Protein AF-A0A150WQM2-F1 (afdb_monomer)

Organism: Bdellovibrio bacteriovorus (NCBI:txid959)

Foldseek 3Di:
DVVVLVVLVVCLVVVLVVCCVPPHNVVSVVSNVVSVVVSVVVVVVVVVVVCVCVPDPVSVVVVVVVVVVVVVVVVLVVQVPDPPRDVVVVVVVVVVVVVVVVVVVVVVVVVVVVVVD

Radius of gyration: 26.84 Å; Cα contacts (8 Å, |Δi|>4): 37; chains: 1; bounding box: 46×43×79 Å

Secondary structure (DSSP, 8-state):
-HHHHHHHHHHHHHHHHHHHHHT-HHHHHHHHHHHHHHHHHHHHHHHHHHHHHHH-HHHHHHHHHHHHHHHHHHHHHHHHTSTT--HHHHHHHHHHHHHHHHHHHHHHHHHHHHT--

Mean predicted aligned error: 13.65 Å

Structure (mmCIF, N/CA/C/O backbone):
data_AF-A0A150WQM2-F1
#
_entry.id   AF-A0A150WQM2-F1
#
loop_
_atom_site.group_PDB
_atom_site.id
_atom_site.type_symbol
_atom_site.label_atom_id
_atom_site.label_alt_id
_atom_site.label_comp_id
_atom_site.label_asym_id
_atom_site.label_entity_id
_atom_site.label_seq_id
_atom_site.pdbx_PDB_ins_code
_atom_site.Cartn_x
_atom_site.Cartn_y
_atom_site.Cartn_z
_atom_site.occupancy
_atom_site.B_iso_or_equiv
_atom_site.auth_seq_id
_atom_site.auth_comp_id
_atom_site.auth_asym_id
_atom_site.auth_atom_id
_atom_site.pdbx_PDB_model_num
ATOM 1 N N . MET A 1 1 ? 5.992 8.795 -2.800 1.00 69.62 1 MET A N 1
ATOM 2 C CA . MET A 1 1 ? 5.672 9.443 -4.091 1.00 69.62 1 MET A CA 1
ATOM 3 C C . MET A 1 1 ? 6.921 9.914 -4.819 1.00 69.62 1 MET A C 1
ATOM 5 O O . MET A 1 1 ? 7.087 9.540 -5.968 1.00 69.62 1 MET A O 1
ATOM 9 N N . ASN A 1 2 ? 7.816 10.655 -4.151 1.00 71.56 2 ASN A N 1
ATOM 10 C CA . ASN A 1 2 ? 9.041 11.189 -4.766 1.00 71.56 2 ASN A CA 1
ATOM 11 C C . ASN A 1 2 ? 9.887 10.097 -5.440 1.00 71.56 2 ASN A C 1
ATOM 13 O O . ASN A 1 2 ? 10.288 10.279 -6.576 1.00 71.56 2 ASN A O 1
ATOM 17 N N . PHE A 1 3 ? 10.034 8.924 -4.811 1.00 78.25 3 PHE A N 1
ATOM 18 C CA . PHE A 1 3 ? 10.723 7.772 -5.409 1.00 78.25 3 PHE A CA 1
ATOM 19 C C . PHE A 1 3 ? 10.082 7.280 -6.721 1.00 78.25 3 PHE A C 1
ATOM 21 O O . PHE A 1 3 ? 10.782 7.050 -7.698 1.00 78.25 3 PHE A O 1
ATOM 28 N N . VAL A 1 4 ? 8.750 7.169 -6.770 1.00 79.62 4 VAL A N 1
ATOM 29 C CA . VAL A 1 4 ? 8.017 6.712 -7.968 1.00 79.62 4 VAL A CA 1
ATOM 30 C C . VAL A 1 4 ? 8.149 7.727 -9.105 1.00 79.62 4 VAL A C 1
ATOM 32 O O . VAL A 1 4 ? 8.376 7.338 -10.244 1.00 79.62 4 VAL A O 1
ATOM 35 N N . LEU A 1 5 ? 8.082 9.027 -8.796 1.00 82.19 5 LEU A N 1
ATOM 36 C CA . LEU A 1 5 ? 8.305 10.088 -9.781 1.00 82.19 5 LEU A CA 1
ATOM 37 C C . LEU A 1 5 ? 9.756 10.105 -10.283 1.00 82.19 5 LEU A C 1
ATOM 39 O O . LEU A 1 5 ? 9.970 10.232 -11.483 1.00 82.19 5 LEU A O 1
ATOM 43 N N . SER A 1 6 ? 10.745 9.908 -9.406 1.00 80.75 6 SER A N 1
ATOM 44 C CA . SER A 1 6 ? 12.155 9.790 -9.802 1.00 80.75 6 SER A CA 1
ATOM 45 C C . SER A 1 6 ? 12.388 8.611 -10.748 1.00 80.75 6 SER A C 1
ATOM 47 O O . SER A 1 6 ? 13.059 8.767 -11.765 1.00 80.75 6 SER A O 1
ATOM 49 N N . VAL A 1 7 ? 11.797 7.448 -10.455 1.00 86.06 7 VAL A N 1
ATOM 50 C CA . VAL A 1 7 ? 11.875 6.265 -11.326 1.00 86.06 7 VAL A CA 1
ATOM 51 C C . VAL A 1 7 ? 11.176 6.523 -12.663 1.00 86.06 7 VAL A C 1
ATOM 53 O O . VAL A 1 7 ? 11.732 6.203 -13.709 1.00 86.06 7 VAL A O 1
ATOM 56 N N . GLN A 1 8 ? 10.006 7.166 -12.655 1.00 83.75 8 GLN A N 1
ATOM 57 C CA . GLN A 1 8 ? 9.274 7.516 -13.874 1.00 83.75 8 GLN A CA 1
ATOM 58 C C . GLN A 1 8 ? 10.074 8.475 -14.765 1.00 83.75 8 GLN A C 1
ATOM 60 O O . GLN A 1 8 ? 10.136 8.274 -15.976 1.00 83.75 8 GLN A O 1
ATOM 65 N N . ILE A 1 9 ? 10.726 9.485 -14.183 1.00 84.88 9 ILE A N 1
ATOM 66 C CA . ILE A 1 9 ? 11.605 10.416 -14.907 1.00 84.88 9 ILE A CA 1
ATOM 67 C C . ILE A 1 9 ? 12.789 9.663 -15.522 1.00 84.88 9 ILE A C 1
ATOM 69 O O . ILE A 1 9 ? 13.138 9.901 -16.676 1.00 84.88 9 ILE A O 1
ATOM 73 N N . LEU A 1 10 ? 13.368 8.713 -14.787 1.00 88.19 10 LEU A N 1
ATOM 74 C CA . LEU A 1 10 ? 14.505 7.920 -15.249 1.00 88.19 10 LEU A CA 1
ATOM 75 C C . LEU A 1 10 ? 14.119 6.989 -16.412 1.00 88.19 10 LEU A C 1
ATOM 77 O O . LEU A 1 10 ? 14.825 6.938 -17.417 1.00 88.19 10 LEU A O 1
ATOM 81 N N . ILE A 1 11 ? 12.961 6.329 -16.329 1.00 86.88 11 ILE A N 1
ATOM 82 C CA . ILE A 1 11 ? 12.404 5.501 -17.414 1.00 86.88 11 ILE A CA 1
ATOM 83 C C . ILE A 1 11 ? 12.054 6.361 -18.635 1.00 86.88 11 ILE A C 1
ATOM 85 O O . ILE A 1 11 ? 12.333 5.972 -19.767 1.00 86.88 11 ILE A O 1
ATOM 89 N N . THR A 1 12 ? 11.485 7.546 -18.410 1.00 88.19 12 THR A N 1
ATOM 90 C CA . THR A 1 12 ? 11.149 8.501 -19.474 1.00 88.19 12 THR A CA 1
ATOM 91 C C . THR A 1 12 ? 12.404 8.954 -20.217 1.00 88.19 12 THR A C 1
ATOM 93 O O . THR A 1 12 ? 12.430 8.931 -21.447 1.00 88.19 12 THR A O 1
ATOM 96 N N . ALA A 1 13 ? 13.464 9.309 -19.487 1.00 84.06 13 ALA A N 1
ATOM 97 C CA . ALA A 1 13 ? 14.730 9.745 -20.063 1.00 84.06 13 ALA A CA 1
ATOM 98 C C . ALA A 1 13 ? 15.422 8.615 -20.841 1.00 84.06 13 ALA A C 1
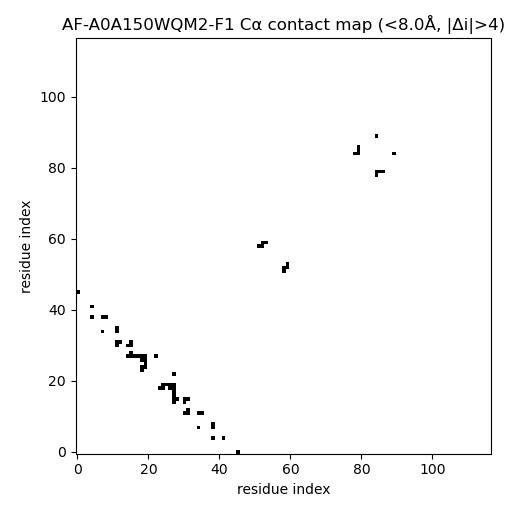ATOM 100 O O . ALA A 1 13 ? 15.765 8.797 -22.007 1.00 84.06 13 ALA A O 1
ATOM 101 N N . LEU A 1 14 ? 15.570 7.430 -20.239 1.00 87.62 14 LEU A N 1
ATOM 102 C CA . LEU A 1 14 ? 16.223 6.292 -20.893 1.00 87.62 14 LEU A CA 1
ATOM 103 C C . LEU A 1 14 ? 15.443 5.797 -22.113 1.00 87.62 14 LEU A C 1
ATOM 105 O O . LEU A 1 14 ? 16.034 5.571 -23.167 1.00 87.62 14 LEU A O 1
ATOM 109 N N . GLY A 1 15 ? 14.120 5.667 -21.998 1.00 84.56 15 GLY A N 1
ATOM 110 C CA . GLY A 1 15 ? 13.277 5.218 -23.103 1.00 84.56 15 GLY A CA 1
ATOM 111 C C . GLY A 1 15 ? 13.254 6.211 -24.266 1.00 84.56 15 GLY A C 1
ATOM 112 O O . GLY A 1 15 ? 13.332 5.794 -25.418 1.00 84.56 15 GLY A O 1
ATOM 113 N N . SER A 1 16 ? 13.254 7.519 -23.986 1.00 82.69 16 SER A N 1
ATOM 114 C CA . SER A 1 16 ? 13.301 8.549 -25.037 1.00 82.69 16 SER A CA 1
ATOM 115 C C . SER A 1 16 ? 14.646 8.569 -25.771 1.00 82.69 16 SER A C 1
ATOM 117 O O . SER A 1 16 ? 14.666 8.708 -26.995 1.00 82.69 16 SER A O 1
ATOM 119 N N . ILE A 1 17 ? 15.763 8.386 -25.053 1.00 85.12 17 ILE A N 1
ATOM 120 C CA . ILE A 1 17 ? 17.115 8.334 -25.638 1.00 85.12 17 ILE A CA 1
ATOM 121 C C . ILE A 1 17 ? 17.288 7.077 -26.500 1.00 85.12 17 ILE A C 1
ATOM 123 O O . ILE A 1 17 ? 17.764 7.174 -27.629 1.00 85.12 17 ILE A O 1
ATOM 127 N N . LEU A 1 18 ? 16.865 5.912 -26.000 1.00 85.56 18 LEU A N 1
ATOM 128 C CA . LEU A 1 18 ? 16.957 4.644 -26.732 1.00 85.56 18 LEU A CA 1
ATOM 129 C C . LEU A 1 18 ? 16.088 4.642 -27.994 1.00 85.56 18 LEU A C 1
ATOM 131 O O . LEU A 1 18 ? 16.540 4.236 -29.060 1.00 85.56 18 LEU A O 1
ATOM 135 N N . LEU A 1 19 ? 14.846 5.122 -27.900 1.00 82.19 19 LEU A N 1
ATOM 136 C CA . LEU A 1 19 ? 13.954 5.187 -29.061 1.00 82.19 19 LEU A CA 1
ATOM 137 C C . LEU A 1 19 ? 14.416 6.233 -30.082 1.00 82.19 19 LEU A C 1
ATOM 139 O O . LEU A 1 19 ? 14.260 6.015 -31.283 1.00 82.19 19 LEU A O 1
ATOM 143 N N . GLY A 1 20 ? 15.022 7.328 -29.616 1.00 80.31 20 GLY A N 1
ATOM 144 C CA . GLY A 1 20 ? 15.570 8.375 -30.475 1.00 80.31 20 GLY A CA 1
ATOM 145 C C . GLY A 1 20 ? 16.767 7.913 -31.304 1.00 80.31 20 GLY A C 1
ATOM 146 O O . GLY A 1 20 ? 16.877 8.296 -32.466 1.00 80.31 20 GLY A O 1
ATOM 147 N N . SER A 1 21 ? 17.636 7.065 -30.742 1.00 82.00 21 SER A N 1
ATOM 148 C CA . SER A 1 21 ? 18.819 6.559 -31.447 1.00 82.00 21 SER A CA 1
ATOM 149 C C . SER A 1 21 ? 18.525 5.395 -32.400 1.00 82.00 21 SER A C 1
ATOM 151 O O . SER A 1 21 ? 19.237 5.243 -33.389 1.00 82.00 21 SER A O 1
ATOM 153 N N . LEU A 1 22 ? 17.487 4.592 -32.134 1.00 82.12 22 LEU A N 1
ATOM 154 C CA . LEU A 1 22 ? 17.180 3.377 -32.904 1.00 82.12 22 LEU A CA 1
ATOM 155 C C . LEU A 1 22 ? 16.103 3.561 -33.982 1.00 82.12 22 LEU A C 1
ATOM 157 O O . LEU A 1 22 ? 16.196 2.946 -35.040 1.00 82.12 22 LEU A O 1
ATOM 161 N N . LEU A 1 23 ? 15.060 4.355 -33.714 1.00 79.94 23 LEU A N 1
ATOM 162 C CA . LEU A 1 23 ? 13.838 4.390 -34.537 1.00 79.94 23 LEU A CA 1
ATOM 163 C C . LEU A 1 23 ? 13.470 5.801 -35.029 1.00 79.94 23 LEU A C 1
ATOM 165 O O . LEU A 1 23 ? 12.483 5.969 -35.747 1.00 79.94 23 LEU A O 1
ATOM 169 N N . GLY A 1 24 ? 14.266 6.812 -34.670 1.00 82.12 24 GLY A N 1
ATOM 170 C CA . GLY A 1 24 ? 14.100 8.198 -35.103 1.00 82.12 24 GLY A CA 1
ATOM 171 C C . GLY A 1 24 ? 13.338 9.088 -34.115 1.00 82.12 24 GLY A C 1
ATOM 172 O O . GLY A 1 24 ? 12.994 8.705 -32.998 1.00 82.12 24 GLY A O 1
ATOM 173 N N . VAL A 1 25 ? 13.086 10.331 -34.531 1.00 81.19 25 VAL A N 1
ATOM 174 C CA . VAL A 1 25 ? 12.589 11.400 -33.644 1.00 81.19 25 VAL A CA 1
ATOM 175 C C . VAL A 1 25 ? 11.105 11.227 -33.291 1.00 81.19 25 VAL A C 1
ATOM 177 O O . VAL A 1 25 ? 10.693 11.537 -32.174 1.00 81.19 25 VAL A O 1
ATOM 180 N N . GLN A 1 26 ? 10.297 10.686 -34.209 1.00 83.50 26 GLN A N 1
ATOM 181 C CA . GLN A 1 26 ? 8.848 10.540 -34.018 1.00 83.50 26 GLN A CA 1
ATOM 182 C C . GLN A 1 26 ? 8.480 9.560 -32.884 1.00 83.50 26 GLN A C 1
ATOM 184 O O . GLN A 1 26 ? 7.721 9.953 -31.996 1.00 83.50 26 GLN A O 1
ATOM 189 N N . PRO A 1 27 ? 9.032 8.326 -32.838 1.00 81.38 27 PRO A N 1
ATOM 190 C CA . PRO A 1 27 ? 8.741 7.372 -31.763 1.00 81.38 27 PRO A CA 1
ATOM 191 C C . PRO A 1 27 ? 9.212 7.859 -30.388 1.00 81.38 27 PRO A C 1
ATOM 193 O O . PRO A 1 27 ? 8.528 7.651 -29.386 1.00 81.38 27 PRO A O 1
ATOM 196 N N . SER A 1 28 ? 10.353 8.555 -30.344 1.00 80.06 28 SER A N 1
ATOM 197 C CA . SER A 1 28 ? 10.885 9.171 -29.124 1.00 80.06 28 SER A CA 1
ATOM 198 C C . SER A 1 28 ? 9.949 10.257 -28.581 1.00 80.06 28 SER A C 1
ATOM 200 O O . SER A 1 28 ? 9.606 10.246 -27.398 1.00 80.06 28 SER A O 1
ATOM 202 N N . ALA A 1 29 ? 9.446 11.139 -29.452 1.00 81.69 29 ALA A N 1
ATOM 203 C CA . ALA A 1 29 ? 8.519 12.199 -29.064 1.00 81.69 29 ALA A CA 1
ATOM 204 C C . ALA A 1 29 ? 7.182 11.646 -28.538 1.00 81.69 29 ALA A C 1
ATOM 206 O O . ALA A 1 29 ? 6.687 12.104 -27.507 1.00 81.69 29 ALA A O 1
ATOM 207 N N . SER A 1 30 ? 6.610 10.626 -29.188 1.00 83.94 30 SER A N 1
ATOM 208 C CA . SER A 1 30 ? 5.373 9.988 -28.713 1.00 83.94 30 SER A CA 1
ATOM 209 C C . SER A 1 30 ? 5.559 9.285 -27.365 1.00 83.94 30 SER A C 1
ATOM 211 O O . SER A 1 30 ? 4.687 9.376 -26.499 1.00 83.94 30 SER A O 1
ATOM 213 N N . PHE A 1 31 ? 6.707 8.636 -27.152 1.00 85.19 31 PHE A N 1
ATOM 214 C CA . PHE A 1 31 ? 7.040 8.014 -25.873 1.00 85.19 31 PHE A CA 1
ATOM 215 C C . PHE A 1 31 ? 7.213 9.054 -24.758 1.00 85.19 31 PHE A C 1
ATOM 217 O O . PHE A 1 31 ? 6.678 8.870 -23.663 1.00 85.19 31 PHE A O 1
ATOM 224 N N . ALA A 1 32 ? 7.888 10.174 -25.033 1.00 83.12 32 ALA A N 1
ATOM 225 C CA . ALA A 1 32 ? 8.052 11.277 -24.086 1.00 83.12 32 ALA A CA 1
ATOM 226 C C . ALA A 1 32 ? 6.700 11.888 -23.675 1.00 83.12 32 ALA A C 1
ATOM 228 O O . ALA A 1 32 ? 6.436 12.087 -22.492 1.00 83.12 32 ALA A O 1
ATOM 229 N N . VAL A 1 33 ? 5.794 12.122 -24.628 1.00 86.88 33 VAL A N 1
ATOM 230 C CA . VAL A 1 33 ? 4.459 12.669 -24.331 1.00 86.88 33 VAL A CA 1
ATOM 231 C C . VAL A 1 33 ? 3.610 11.675 -23.529 1.00 86.88 33 VAL A C 1
ATOM 233 O O . VAL A 1 33 ? 2.990 12.059 -22.536 1.00 86.88 33 VAL A O 1
ATOM 236 N N . GLY A 1 34 ? 3.611 10.390 -23.898 1.00 84.56 34 GLY A N 1
ATOM 237 C CA . GLY A 1 34 ? 2.859 9.361 -23.170 1.00 84.56 34 GLY A CA 1
ATOM 238 C C . GLY A 1 34 ? 3.363 9.149 -21.738 1.00 84.56 34 GLY A C 1
ATOM 239 O O . GLY A 1 34 ? 2.576 9.054 -20.795 1.00 84.56 34 GLY A O 1
ATOM 240 N N . SER A 1 35 ? 4.681 9.141 -21.550 1.00 84.69 35 SER A N 1
ATOM 241 C CA . SER A 1 35 ? 5.310 8.977 -20.235 1.00 84.69 35 SER A CA 1
ATOM 242 C C . SER A 1 35 ? 5.120 10.195 -19.323 1.00 84.69 35 SER A C 1
ATOM 244 O O . SER A 1 35 ? 4.891 10.017 -18.122 1.00 84.69 35 SER A O 1
ATOM 246 N N . LEU A 1 36 ? 5.104 11.411 -19.885 1.00 86.25 36 LEU A N 1
ATOM 247 C CA . LEU A 1 36 ? 4.698 12.631 -19.179 1.00 86.25 36 LEU A CA 1
ATOM 248 C C . LEU A 1 36 ? 3.221 12.594 -18.772 1.00 86.25 36 LEU A C 1
ATOM 250 O O . LEU A 1 36 ? 2.892 12.981 -17.651 1.00 86.25 36 LEU A O 1
ATOM 254 N N . GLY A 1 37 ? 2.339 12.082 -19.636 1.00 86.44 37 GLY A N 1
ATOM 255 C CA . GLY A 1 37 ? 0.923 11.891 -19.313 1.00 86.44 37 GLY A CA 1
ATOM 256 C C . GLY A 1 37 ? 0.732 10.994 -18.087 1.00 86.44 37 GLY A C 1
ATOM 257 O O . GLY A 1 37 ? 0.032 11.363 -17.145 1.00 86.44 37 GLY A O 1
ATOM 258 N N . ILE A 1 38 ? 1.444 9.865 -18.043 1.00 86.00 38 ILE A N 1
ATOM 259 C CA . ILE A 1 38 ? 1.440 8.949 -16.892 1.00 86.00 38 ILE A CA 1
ATOM 260 C C . ILE A 1 38 ? 2.003 9.630 -15.636 1.00 86.00 38 ILE A C 1
ATOM 262 O O . ILE A 1 38 ? 1.411 9.523 -14.560 1.00 86.00 38 ILE A O 1
ATOM 266 N N . ALA A 1 39 ? 3.112 10.368 -15.751 1.00 85.25 39 ALA A N 1
ATOM 267 C CA . ALA A 1 39 ? 3.689 11.107 -14.627 1.00 85.25 39 ALA A CA 1
ATOM 268 C C . ALA A 1 39 ? 2.700 12.132 -14.041 1.00 85.25 39 ALA A C 1
ATOM 270 O O . ALA A 1 39 ? 2.599 12.288 -12.818 1.00 85.25 39 ALA A O 1
ATOM 271 N N . LEU A 1 40 ? 1.924 12.790 -14.904 1.00 86.12 40 LEU A N 1
ATOM 272 C CA . LEU A 1 40 ? 0.894 13.743 -14.510 1.00 86.12 40 LEU A CA 1
ATOM 273 C C . LEU A 1 40 ? -0.282 13.040 -13.817 1.00 86.12 40 LEU A C 1
ATOM 275 O O . LEU A 1 40 ? -0.701 13.483 -12.748 1.00 86.12 40 LEU A O 1
ATOM 279 N N . SER A 1 41 ? -0.744 11.892 -14.325 1.00 83.56 41 SER A N 1
ATOM 280 C CA . SER A 1 41 ? -1.774 11.077 -13.661 1.00 83.56 41 SER A CA 1
ATOM 281 C C . SER A 1 41 ? -1.351 10.621 -12.260 1.00 83.56 41 SER A C 1
ATOM 283 O O . SER A 1 41 ? -2.111 10.780 -11.302 1.00 83.56 41 SER A O 1
ATOM 285 N N . PHE A 1 42 ? -0.119 10.126 -12.101 1.00 83.62 42 PHE A N 1
ATOM 286 C CA . PHE A 1 42 ? 0.418 9.755 -10.787 1.00 83.62 42 PHE A CA 1
ATOM 287 C C . PHE A 1 42 ? 0.540 10.958 -9.846 1.00 83.62 42 PHE A C 1
ATOM 289 O O . PHE A 1 42 ? 0.280 10.828 -8.650 1.00 83.62 42 PHE A O 1
ATOM 296 N N . SER A 1 43 ? 0.879 12.136 -10.371 1.00 83.19 43 SER A N 1
ATOM 297 C CA . SER A 1 43 ? 0.951 13.375 -9.589 1.00 83.19 43 SER A CA 1
ATOM 298 C C . SER A 1 43 ? -0.432 13.852 -9.127 1.00 83.19 43 SER A C 1
ATOM 300 O O . SER A 1 43 ? -0.597 14.259 -7.979 1.00 83.19 43 SER A O 1
ATOM 302 N N . MET A 1 44 ? -1.462 13.743 -9.969 1.00 83.25 44 MET A N 1
ATOM 303 C CA . MET A 1 44 ? -2.840 14.057 -9.571 1.00 83.25 44 MET A CA 1
ATOM 304 C C . MET A 1 44 ? -3.358 13.076 -8.515 1.00 83.25 44 MET A C 1
ATOM 306 O O . MET A 1 44 ? -3.950 13.491 -7.517 1.00 83.25 44 MET A O 1
ATOM 310 N N . MET A 1 45 ? -3.067 11.784 -8.684 1.00 81.56 45 MET A N 1
ATOM 311 C CA . MET A 1 45 ? -3.374 10.758 -7.689 1.00 81.56 45 MET A CA 1
ATOM 312 C C . MET A 1 45 ? -2.668 11.050 -6.358 1.00 81.56 45 MET A C 1
ATOM 314 O O . MET A 1 45 ? -3.282 10.970 -5.295 1.00 81.56 45 MET A O 1
ATOM 318 N N . ALA A 1 46 ? -1.401 11.463 -6.406 1.00 80.00 46 ALA A N 1
ATOM 319 C CA . ALA A 1 46 ? -0.618 11.819 -5.233 1.00 80.00 46 ALA A CA 1
ATOM 320 C C . ALA A 1 46 ? -1.259 12.918 -4.386 1.00 80.00 46 ALA A C 1
ATOM 322 O O . ALA A 1 46 ? -1.362 12.798 -3.162 1.00 80.00 46 ALA A O 1
ATOM 323 N N . ILE A 1 47 ? -1.698 13.981 -5.057 1.00 80.75 47 ILE A N 1
ATOM 324 C CA . ILE A 1 47 ? -2.354 15.124 -4.429 1.00 80.75 47 ILE A CA 1
ATOM 325 C C . ILE A 1 47 ? -3.720 14.696 -3.880 1.00 80.75 47 ILE A C 1
ATOM 327 O O . ILE A 1 47 ? -4.024 14.968 -2.718 1.00 80.75 47 ILE A O 1
ATOM 331 N N . GLY A 1 48 ? -4.511 13.966 -4.674 1.00 75.88 48 GLY A N 1
ATOM 332 C CA . GLY A 1 48 ? -5.838 13.485 -4.285 1.00 75.88 48 GLY A CA 1
ATOM 333 C C . GLY A 1 48 ? -5.806 12.606 -3.035 1.00 75.88 48 GLY A C 1
ATOM 334 O O . GLY A 1 48 ? -6.486 12.899 -2.052 1.00 75.88 48 GLY A O 1
ATOM 335 N N . TYR A 1 49 ? -4.958 11.577 -3.014 1.00 69.00 49 TYR A N 1
ATOM 336 C CA . TYR A 1 49 ? -4.820 10.701 -1.848 1.00 69.00 49 TYR A CA 1
ATOM 337 C C . TYR A 1 49 ? -4.207 11.421 -0.644 1.00 69.00 49 TYR A C 1
ATOM 339 O O . TYR A 1 49 ? -4.654 11.206 0.482 1.00 69.00 49 TYR A O 1
ATOM 347 N N . GLY A 1 50 ? -3.248 12.327 -0.857 1.00 66.44 50 GLY A N 1
ATOM 348 C CA . GLY A 1 50 ? -2.699 13.158 0.215 1.00 66.44 50 GLY A CA 1
ATOM 349 C C . GLY A 1 50 ? -3.766 14.009 0.911 1.00 66.44 50 GLY A C 1
ATOM 350 O O . GLY A 1 50 ? -3.748 14.140 2.134 1.00 66.44 50 GLY A O 1
ATOM 351 N N . LEU A 1 51 ? -4.732 14.541 0.158 1.00 66.75 51 LEU A N 1
ATOM 352 C CA . LEU A 1 51 ? -5.864 15.296 0.702 1.00 66.75 51 LEU A CA 1
ATOM 353 C C . LEU A 1 51 ? -6.882 14.393 1.412 1.00 66.75 51 LEU A C 1
ATOM 355 O O . LEU A 1 51 ? -7.372 14.761 2.481 1.00 66.75 51 LEU A O 1
ATOM 359 N N . ILE A 1 52 ? -7.168 13.208 0.863 1.00 65.50 52 ILE A N 1
ATOM 360 C CA . ILE A 1 52 ? -8.108 12.239 1.449 1.00 65.50 52 ILE A CA 1
ATOM 361 C C . ILE A 1 52 ? -7.602 11.744 2.809 1.00 65.50 52 ILE A C 1
ATOM 363 O O . ILE A 1 52 ? -8.344 11.793 3.792 1.00 65.50 52 ILE A O 1
ATOM 367 N N . PHE A 1 53 ? -6.334 11.335 2.890 1.00 62.16 53 PHE A N 1
ATOM 368 C CA . PHE A 1 53 ? -5.749 10.827 4.132 1.00 62.16 53 PHE A CA 1
ATOM 369 C C . PHE A 1 53 ? -5.518 11.918 5.184 1.00 62.16 53 PHE A C 1
ATOM 371 O O . PHE A 1 53 ? -5.573 11.621 6.373 1.00 62.16 53 PHE A O 1
ATOM 378 N N . LYS A 1 54 ? -5.301 13.179 4.779 1.00 61.88 54 LYS A N 1
ATOM 379 C CA . LYS A 1 54 ? -5.117 14.296 5.723 1.00 61.88 54 LYS A CA 1
ATOM 380 C C . LYS A 1 54 ? -6.421 14.905 6.240 1.00 61.88 54 LYS A C 1
ATOM 382 O O . LYS A 1 54 ? -6.433 15.395 7.362 1.00 61.88 54 LYS A O 1
ATOM 387 N N . LYS A 1 55 ? -7.503 14.930 5.448 1.00 60.44 55 LYS A N 1
ATOM 388 C CA . LYS A 1 55 ? -8.741 15.649 5.819 1.00 60.44 55 LYS A CA 1
ATOM 389 C C . LYS A 1 55 ? -9.867 14.768 6.361 1.00 60.44 55 LYS A C 1
ATOM 391 O O . LYS A 1 55 ? -10.783 15.305 6.978 1.00 60.44 55 LYS A O 1
ATOM 396 N N . LYS A 1 56 ? -9.840 13.445 6.160 1.00 59.03 56 LYS A N 1
ATOM 397 C CA . LYS A 1 56 ? -10.885 12.541 6.671 1.00 59.03 56 LYS A CA 1
ATOM 398 C C . LYS A 1 56 ? -10.299 11.522 7.645 1.00 59.03 56 LYS A C 1
ATOM 400 O O . LYS A 1 56 ? -9.739 10.515 7.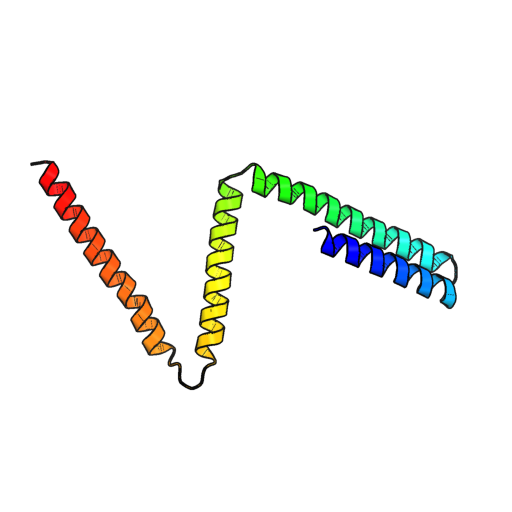223 1.00 59.03 56 LYS A O 1
ATOM 405 N N . MET A 1 57 ? -10.524 11.741 8.946 1.00 62.38 57 MET A N 1
ATOM 406 C CA . MET A 1 57 ? -10.160 10.804 10.029 1.00 62.38 57 MET A CA 1
ATOM 407 C C . MET A 1 57 ? -10.666 9.380 9.757 1.00 62.38 57 MET A C 1
ATOM 409 O O . MET A 1 57 ? -9.976 8.410 10.046 1.00 62.38 57 MET A O 1
ATOM 413 N N . ILE A 1 58 ? -11.836 9.258 9.121 1.00 73.06 58 ILE A N 1
ATOM 414 C CA . ILE A 1 58 ? -12.424 7.974 8.722 1.00 73.06 58 ILE A CA 1
ATOM 415 C C . ILE A 1 58 ? -11.549 7.261 7.681 1.00 73.06 58 ILE A C 1
ATOM 417 O O . ILE A 1 58 ? -11.299 6.071 7.815 1.00 73.06 58 ILE A O 1
ATOM 421 N N . ALA A 1 59 ? -11.038 7.970 6.669 1.00 72.94 59 ALA A N 1
ATOM 422 C CA . ALA A 1 59 ? -10.193 7.363 5.639 1.00 72.94 59 ALA A CA 1
ATOM 423 C C . ALA A 1 59 ? -8.841 6.910 6.210 1.00 72.94 59 ALA A C 1
ATOM 425 O O . ALA A 1 59 ? -8.343 5.843 5.853 1.00 72.94 59 ALA A O 1
ATOM 426 N N . LEU A 1 60 ? -8.278 7.687 7.140 1.00 74.94 60 LEU A N 1
ATOM 427 C CA . LEU A 1 60 ? -7.065 7.308 7.860 1.00 74.94 60 LEU A CA 1
ATOM 428 C C . LEU A 1 60 ? -7.301 6.077 8.751 1.00 74.94 60 LEU A C 1
ATOM 430 O O . LEU A 1 60 ? -6.526 5.127 8.690 1.00 74.94 60 LEU A O 1
ATOM 434 N N . ALA A 1 61 ? -8.391 6.058 9.523 1.00 75.25 61 ALA A N 1
ATOM 435 C CA . ALA A 1 61 ? -8.752 4.934 10.384 1.00 75.25 61 ALA A CA 1
ATOM 436 C C . ALA A 1 61 ? -9.001 3.650 9.578 1.00 75.25 61 ALA A C 1
ATOM 438 O O . ALA A 1 61 ? -8.440 2.607 9.903 1.00 75.25 61 ALA A O 1
ATOM 439 N N . VAL A 1 62 ? -9.768 3.729 8.485 1.00 83.06 62 VAL A N 1
ATOM 440 C CA . VAL A 1 62 ? -10.000 2.592 7.581 1.00 83.06 62 VAL A CA 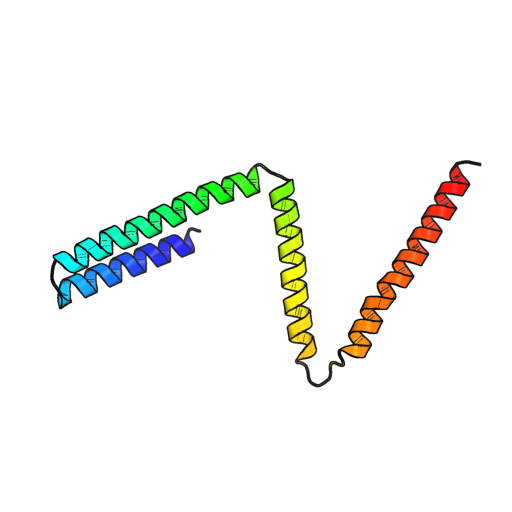1
ATOM 441 C C . VAL A 1 62 ? -8.683 2.108 6.974 1.00 83.06 62 VAL A C 1
ATOM 443 O O . VAL A 1 62 ? -8.430 0.907 6.957 1.00 83.06 62 VAL A O 1
ATOM 446 N N . GLY A 1 63 ? -7.806 3.023 6.549 1.00 81.62 63 GLY A N 1
ATOM 447 C CA . GLY A 1 63 ? -6.478 2.674 6.046 1.00 81.62 63 GLY A CA 1
ATOM 448 C C . GLY A 1 63 ? -5.647 1.899 7.071 1.00 81.62 63 GLY A C 1
ATOM 449 O O . GLY A 1 63 ? -5.114 0.840 6.749 1.00 81.62 63 GLY A O 1
ATOM 450 N N . ILE A 1 64 ? -5.585 2.380 8.317 1.00 85.69 64 ILE A N 1
ATOM 451 C CA . ILE A 1 64 ? -4.860 1.712 9.410 1.00 85.69 64 ILE A CA 1
ATOM 452 C C . ILE A 1 64 ? -5.437 0.317 9.677 1.00 85.69 64 ILE A C 1
ATOM 454 O O . ILE A 1 64 ? -4.677 -0.640 9.832 1.00 85.69 64 ILE A O 1
ATOM 458 N N . ILE A 1 65 ? -6.766 0.182 9.699 1.00 89.38 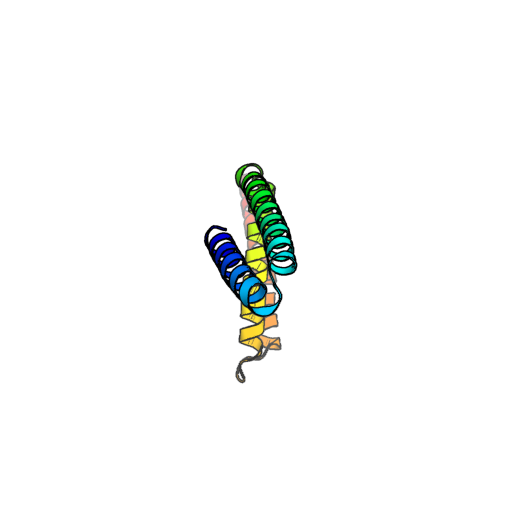65 ILE A N 1
ATOM 459 C CA . ILE A 1 65 ? -7.444 -1.100 9.919 1.00 89.38 65 ILE A CA 1
ATOM 460 C C . ILE A 1 65 ? -7.083 -2.095 8.807 1.00 89.38 65 ILE A C 1
ATOM 462 O O . ILE A 1 65 ? -6.638 -3.204 9.101 1.00 89.38 65 ILE A O 1
ATOM 466 N N . VAL A 1 66 ? -7.202 -1.694 7.537 1.00 91.25 66 VAL A N 1
ATOM 467 C CA . VAL A 1 66 ? -6.882 -2.556 6.386 1.00 91.25 66 VAL A CA 1
ATOM 468 C C . VAL A 1 66 ? -5.408 -2.967 6.396 1.00 91.25 66 VAL A C 1
ATOM 470 O O . VAL A 1 66 ? -5.103 -4.150 6.245 1.00 91.25 66 VAL A O 1
ATOM 473 N N . PHE A 1 67 ? -4.488 -2.030 6.648 1.00 87.38 67 PHE A N 1
ATOM 474 C CA . PHE A 1 67 ? -3.058 -2.339 6.741 1.00 87.38 67 PHE A CA 1
ATOM 475 C C . PHE A 1 67 ? -2.741 -3.316 7.877 1.00 87.38 67 PHE A C 1
ATOM 477 O O . PHE A 1 67 ? -1.966 -4.250 7.675 1.00 87.38 67 PHE A O 1
ATOM 484 N N . LYS A 1 68 ? -3.358 -3.149 9.054 1.00 87.62 68 LYS A N 1
ATOM 485 C CA . LYS A 1 68 ? -3.150 -4.045 10.200 1.00 87.62 68 LYS A CA 1
ATOM 486 C C . LYS A 1 68 ? -3.539 -5.484 9.861 1.00 87.62 68 LYS A C 1
ATOM 488 O O . LYS A 1 68 ? -2.781 -6.404 10.164 1.00 87.62 68 LYS A O 1
ATOM 493 N N . TYR A 1 69 ? -4.685 -5.679 9.210 1.00 90.38 69 TYR A N 1
ATOM 494 C CA . TYR A 1 69 ? -5.136 -7.014 8.813 1.00 90.38 69 TYR A CA 1
ATOM 495 C C . TYR A 1 69 ? -4.311 -7.605 7.665 1.00 90.38 69 TYR A C 1
ATOM 497 O O . TYR A 1 69 ? -4.052 -8.806 7.672 1.00 90.38 69 TYR A O 1
ATOM 505 N N . ALA A 1 70 ? -3.831 -6.782 6.729 1.00 92.38 70 ALA A N 1
ATOM 506 C CA . ALA A 1 70 ? -2.937 -7.240 5.668 1.00 92.38 70 ALA A CA 1
ATOM 507 C C . ALA A 1 70 ? -1.600 -7.756 6.228 1.00 92.38 70 ALA A C 1
ATOM 509 O O . ALA A 1 70 ? -1.167 -8.856 5.885 1.00 92.38 70 ALA A O 1
ATOM 510 N N . ILE A 1 71 ? -0.975 -6.998 7.137 1.00 93.94 71 ILE A N 1
ATOM 511 C CA . ILE A 1 71 ? 0.268 -7.406 7.809 1.00 93.94 71 ILE A CA 1
ATOM 512 C C . ILE A 1 71 ? 0.040 -8.694 8.607 1.00 93.94 71 ILE A C 1
ATOM 514 O O . ILE A 1 71 ? 0.822 -9.635 8.486 1.00 93.94 71 ILE A O 1
ATOM 518 N N . LEU A 1 72 ? -1.052 -8.766 9.375 1.00 91.12 72 LEU A N 1
ATOM 519 C CA . LEU A 1 72 ? -1.405 -9.968 10.130 1.00 91.12 72 LEU A CA 1
ATOM 520 C C . LEU A 1 72 ? -1.569 -11.191 9.211 1.00 91.12 72 LEU A C 1
ATOM 522 O O . LEU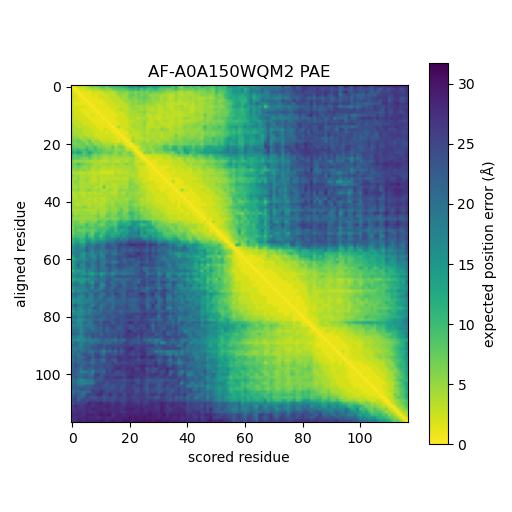 A 1 72 ? -1.043 -12.256 9.520 1.00 91.12 72 LEU A O 1
ATOM 526 N N . GLY A 1 73 ? -2.237 -11.036 8.065 1.00 89.00 73 GLY A N 1
ATOM 527 C CA . GLY A 1 73 ? -2.403 -12.107 7.080 1.00 89.00 73 GLY A CA 1
ATOM 528 C C . GLY A 1 73 ? -1.072 -12.616 6.519 1.00 89.00 73 GLY A C 1
ATOM 529 O O . GLY A 1 73 ? -0.863 -13.824 6.443 1.00 89.00 73 GLY A O 1
ATOM 530 N N . ILE A 1 74 ? -0.141 -11.711 6.197 1.00 94.12 74 ILE A N 1
ATOM 531 C CA . ILE A 1 74 ? 1.209 -12.072 5.729 1.00 94.12 74 ILE A CA 1
ATOM 532 C C . ILE A 1 74 ? 1.985 -12.837 6.809 1.00 94.12 74 ILE A C 1
ATOM 534 O O . ILE A 1 74 ? 2.648 -13.832 6.504 1.00 94.12 74 ILE A O 1
ATOM 538 N N . ILE A 1 75 ? 1.891 -12.404 8.070 1.00 92.31 75 ILE A N 1
ATOM 539 C CA . ILE A 1 75 ? 2.532 -13.086 9.201 1.00 92.31 75 ILE A CA 1
ATOM 540 C C . ILE A 1 75 ? 1.982 -14.508 9.334 1.00 92.31 75 ILE A C 1
ATOM 542 O O . ILE A 1 75 ? 2.763 -15.457 9.356 1.00 92.31 75 ILE A O 1
ATOM 546 N N . ILE A 1 76 ? 0.656 -14.672 9.353 1.00 90.44 76 ILE A N 1
ATOM 547 C CA . ILE A 1 76 ? 0.012 -15.991 9.456 1.00 90.44 76 ILE A CA 1
ATOM 548 C C . ILE A 1 76 ? 0.424 -16.885 8.282 1.00 90.44 76 ILE A C 1
ATOM 550 O O . ILE A 1 76 ? 0.811 -18.030 8.490 1.00 90.44 76 ILE A O 1
ATOM 554 N N . PHE A 1 77 ? 0.407 -16.362 7.056 1.00 91.25 77 PHE A N 1
ATOM 555 C CA . PHE A 1 77 ? 0.819 -17.115 5.872 1.00 91.25 77 PHE A CA 1
ATOM 556 C C . PHE A 1 77 ? 2.273 -17.591 5.952 1.00 91.25 77 PHE A C 1
ATOM 558 O O . PHE A 1 77 ? 2.585 -18.708 5.548 1.00 91.25 77 PHE A O 1
ATOM 565 N N . THR A 1 78 ? 3.164 -16.756 6.486 1.00 91.38 78 THR A N 1
ATOM 566 C CA . THR A 1 78 ? 4.575 -17.112 6.670 1.00 91.38 78 THR A CA 1
ATOM 567 C C . THR A 1 78 ? 4.742 -18.163 7.765 1.00 91.38 78 THR A C 1
ATOM 569 O O . THR A 1 78 ? 5.500 -19.111 7.582 1.00 91.38 78 THR A O 1
ATOM 572 N N . LEU A 1 79 ? 4.000 -18.040 8.869 1.00 90.31 79 LEU A N 1
ATOM 573 C CA . LEU A 1 79 ? 4.017 -19.005 9.968 1.00 90.31 79 LEU A CA 1
ATOM 574 C C . LEU A 1 79 ? 3.544 -20.391 9.522 1.00 90.31 79 LEU A C 1
ATOM 576 O O . LEU A 1 79 ? 4.212 -21.376 9.806 1.00 90.31 79 LEU A O 1
ATOM 580 N N . VAL A 1 80 ? 2.457 -20.466 8.750 1.00 90.31 80 VAL A N 1
ATOM 581 C CA . VAL A 1 80 ? 1.890 -21.737 8.259 1.00 90.31 80 VAL A CA 1
ATOM 582 C C . VAL A 1 80 ? 2.843 -22.498 7.326 1.00 90.31 80 VAL A C 1
ATOM 584 O O . VAL A 1 80 ? 2.698 -23.703 7.150 1.00 90.31 80 VAL A O 1
ATOM 587 N N . LYS A 1 81 ? 3.843 -21.831 6.740 1.00 90.12 81 LYS A N 1
ATOM 588 C CA . LYS A 1 81 ? 4.866 -22.486 5.908 1.00 90.12 81 LYS A CA 1
ATOM 589 C C . LYS A 1 81 ? 5.994 -23.144 6.702 1.00 90.12 81 LYS A C 1
ATOM 591 O O . LYS A 1 81 ? 6.804 -23.852 6.107 1.00 90.12 81 LYS A O 1
ATOM 596 N N . LEU A 1 82 ? 6.100 -22.889 8.003 1.00 92.00 82 LEU A N 1
ATOM 597 C CA . LEU A 1 82 ? 7.133 -23.494 8.837 1.00 92.00 82 LEU A CA 1
ATOM 598 C C . LEU A 1 82 ? 6.778 -24.959 9.107 1.00 92.00 82 LEU A C 1
ATOM 600 O O . LEU A 1 82 ? 5.664 -25.270 9.508 1.00 92.00 82 LEU A O 1
ATOM 604 N N . SER A 1 83 ? 7.743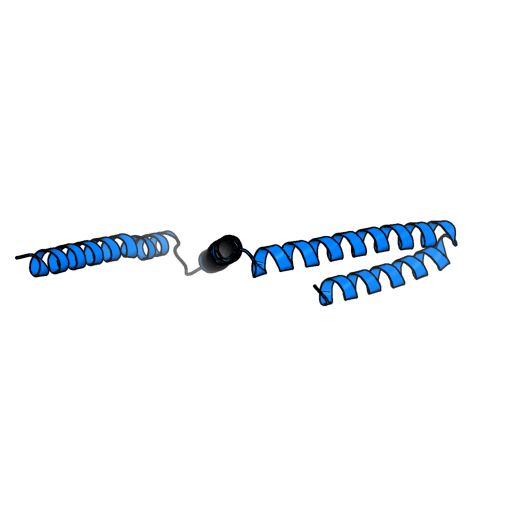 -25.860 8.927 1.00 88.94 83 SER A N 1
ATOM 605 C CA . SER A 1 83 ? 7.532 -27.312 9.050 1.00 88.94 83 SER A CA 1
ATOM 606 C C . SER A 1 83 ? 7.111 -27.777 10.447 1.00 88.94 83 SER A C 1
ATOM 608 O O . SER A 1 83 ? 6.531 -28.847 10.581 1.00 88.94 83 SER A O 1
ATOM 610 N N . TRP A 1 84 ? 7.404 -26.987 11.479 1.00 91.06 84 TRP A N 1
ATOM 611 C CA . TRP A 1 84 ? 7.031 -27.260 12.869 1.00 91.06 84 TRP A CA 1
ATOM 612 C C . TRP A 1 84 ? 5.700 -26.614 13.277 1.00 91.06 84 TRP A C 1
ATOM 614 O O . TRP A 1 84 ? 5.241 -26.815 14.399 1.00 91.06 84 TRP A O 1
ATOM 624 N N . PHE A 1 85 ? 5.097 -25.795 12.412 1.00 89.88 85 PHE A N 1
ATOM 625 C CA . PHE A 1 85 ? 3.928 -25.001 12.759 1.00 89.88 85 PHE A CA 1
ATOM 626 C C . PHE A 1 85 ? 2.643 -25.732 12.375 1.00 89.88 85 PHE A C 1
ATOM 628 O O . PHE A 1 85 ? 2.333 -25.886 11.196 1.00 89.88 85 PHE A O 1
ATOM 635 N N . GLU A 1 86 ? 1.868 -26.152 13.375 1.00 91.38 86 GLU A N 1
ATOM 636 C CA . GLU A 1 86 ? 0.577 -26.804 13.158 1.00 91.38 86 GLU A CA 1
ATOM 637 C C . GLU A 1 86 ? -0.577 -25.778 13.131 1.00 91.38 86 GLU A C 1
ATOM 639 O O . GLU A 1 86 ? -0.920 -25.199 14.170 1.00 91.38 86 GLU A O 1
ATOM 644 N N . PRO A 1 87 ? -1.240 -25.556 11.975 1.00 87.19 87 PRO A N 1
ATOM 645 C CA . PRO A 1 87 ? -2.249 -24.499 11.832 1.00 87.19 87 PRO A CA 1
ATOM 646 C C . PRO A 1 87 ? -3.478 -24.687 12.727 1.00 87.19 87 PRO A C 1
ATOM 648 O O . PRO A 1 87 ? -4.104 -23.710 13.136 1.00 87.19 87 PRO A O 1
ATOM 651 N N . LEU A 1 88 ? -3.827 -25.939 13.034 1.00 87.94 88 LEU A N 1
ATOM 652 C CA . LEU A 1 88 ? -5.021 -26.285 13.804 1.00 87.94 88 LEU A CA 1
ATOM 653 C C . LEU A 1 88 ? -4.878 -25.859 15.274 1.00 87.94 88 LEU A C 1
ATOM 655 O O . LEU A 1 88 ? -5.760 -25.188 15.810 1.00 87.94 88 LEU A O 1
ATOM 659 N N . TRP A 1 89 ? -3.734 -26.150 15.901 1.00 89.62 89 TRP A N 1
ATOM 660 C CA . TRP A 1 89 ? -3.434 -25.699 17.265 1.00 89.62 89 TRP A CA 1
ATOM 661 C C . TRP A 1 89 ? -3.273 -24.187 17.356 1.00 89.62 89 TRP A C 1
ATOM 663 O O . TRP A 1 89 ? -3.722 -23.578 18.327 1.00 89.62 89 TRP A O 1
ATOM 673 N N . PHE A 1 90 ? -2.700 -23.560 16.327 1.00 87.94 90 PHE A N 1
ATOM 674 C CA . PHE A 1 90 ? -2.646 -22.105 16.247 1.00 87.94 90 PHE A CA 1
ATOM 675 C C . PHE A 1 90 ? -4.050 -21.483 16.215 1.00 87.94 90 PHE A C 1
ATOM 677 O O . PHE A 1 90 ? -4.327 -20.558 16.977 1.00 87.94 90 PHE A O 1
ATOM 684 N N . ALA A 1 91 ? -4.960 -22.017 15.394 1.00 85.31 91 ALA A N 1
ATOM 685 C CA . ALA A 1 91 ? -6.341 -21.542 15.325 1.00 85.31 91 ALA A CA 1
ATOM 686 C C . ALA A 1 91 ? -7.079 -21.705 16.664 1.00 85.31 91 ALA A C 1
ATOM 688 O O . ALA A 1 91 ? -7.787 -20.789 17.082 1.00 85.31 91 ALA A O 1
ATOM 689 N N . LEU A 1 92 ? -6.867 -22.820 17.373 1.00 90.50 92 LEU A N 1
ATOM 690 C CA . LEU A 1 92 ? -7.401 -23.025 18.725 1.00 90.50 92 LEU A CA 1
ATOM 691 C C . LEU A 1 92 ? -6.835 -22.009 19.730 1.00 90.50 92 LEU A C 1
ATOM 693 O O . LEU A 1 92 ? -7.588 -21.437 20.518 1.00 90.50 92 LEU A O 1
ATOM 697 N N . GLY A 1 93 ? -5.530 -21.731 19.664 1.00 89.06 93 GLY A N 1
ATOM 698 C CA . GLY A 1 93 ? -4.883 -20.696 20.469 1.00 89.06 93 GLY A CA 1
ATOM 699 C C . GLY A 1 93 ? -5.485 -19.311 20.223 1.00 89.06 93 GLY A C 1
ATOM 700 O O . GLY A 1 93 ? -5.813 -18.607 21.175 1.00 89.06 93 GLY A O 1
ATOM 701 N N . VAL A 1 94 ? -5.727 -18.939 18.962 1.00 85.50 94 VAL A N 1
ATOM 702 C CA . VAL A 1 94 ? -6.398 -17.675 18.608 1.00 85.50 94 VAL A CA 1
ATOM 703 C C . VAL A 1 94 ? -7.853 -17.659 19.095 1.00 85.50 94 VAL A C 1
ATOM 705 O O . VAL A 1 94 ? -8.302 -16.654 19.646 1.00 85.50 94 VAL A O 1
ATOM 708 N N . ALA A 1 95 ? -8.586 -18.766 18.954 1.00 88.00 95 ALA A N 1
ATOM 709 C CA . ALA A 1 95 ? -9.976 -18.876 19.396 1.00 88.00 95 ALA A CA 1
ATOM 710 C C . ALA A 1 95 ? -10.133 -18.731 20.920 1.00 88.00 95 ALA A C 1
ATOM 712 O O . ALA A 1 95 ? -11.158 -18.227 21.379 1.00 88.00 95 ALA A O 1
ATOM 713 N N . SER A 1 96 ? -9.113 -19.090 21.709 1.00 89.44 96 SER A N 1
ATOM 714 C CA . SER A 1 96 ? -9.126 -18.903 23.169 1.00 89.44 96 SER A CA 1
ATOM 715 C C . SER A 1 96 ? -9.322 -17.437 23.589 1.00 89.44 96 SER A C 1
ATOM 717 O O . SER A 1 96 ? -9.929 -17.163 24.625 1.00 89.44 96 SER A O 1
ATOM 719 N N . LEU A 1 97 ? -8.920 -16.487 22.737 1.00 86.19 97 LEU A N 1
ATOM 720 C CA . LEU A 1 97 ? -9.098 -15.054 22.964 1.00 86.19 97 LEU A CA 1
ATOM 721 C C . LEU A 1 97 ? -10.587 -14.675 23.044 1.00 86.19 97 LEU A C 1
ATOM 723 O O . LEU A 1 97 ? -10.951 -13.792 23.818 1.00 86.19 97 LEU A O 1
ATOM 727 N N . ILE A 1 98 ? -11.464 -15.384 22.321 1.00 87.19 98 ILE A N 1
ATOM 728 C CA . ILE A 1 98 ? -12.922 -15.189 22.390 1.00 87.19 98 ILE A CA 1
ATOM 729 C C . ILE A 1 98 ? -13.425 -15.484 23.806 1.00 87.19 98 ILE A C 1
ATOM 731 O O . ILE A 1 98 ? -14.183 -14.696 24.369 1.00 87.19 98 ILE A O 1
ATOM 735 N N . LEU A 1 99 ? -12.968 -16.584 24.410 1.00 89.75 99 LEU A N 1
ATOM 736 C CA . LEU A 1 99 ? -13.355 -16.952 25.772 1.00 89.75 99 LEU A CA 1
ATOM 737 C C . LEU A 1 99 ? -12.856 -15.919 26.789 1.00 89.75 99 LEU A C 1
ATOM 739 O O . LEU A 1 99 ? -13.616 -15.505 27.663 1.00 89.75 99 LEU A O 1
ATOM 743 N N . SER A 1 100 ? -11.614 -15.444 26.647 1.00 90.12 100 SER A N 1
ATOM 744 C CA . SER A 1 100 ? -11.072 -14.378 27.498 1.00 90.12 100 SER A CA 1
ATOM 745 C C . SER A 1 100 ? -11.846 -13.065 27.356 1.00 90.12 100 SER A C 1
ATOM 747 O O . SER A 1 100 ? -12.118 -12.407 28.359 1.00 90.12 100 SER A O 1
ATOM 749 N N . ALA A 1 101 ? -12.246 -12.699 26.136 1.00 85.75 101 ALA A N 1
ATOM 750 C CA . ALA A 1 101 ? -13.038 -11.501 25.879 1.00 85.75 101 ALA A CA 1
ATOM 751 C C . ALA A 1 101 ? -14.430 -11.587 26.522 1.00 85.75 101 ALA A C 1
ATOM 753 O O . ALA A 1 101 ? -14.875 -10.625 27.145 1.00 85.75 101 ALA A O 1
ATOM 754 N N . ILE A 1 102 ? -15.091 -12.747 26.435 1.00 90.38 102 ILE A N 1
ATOM 755 C CA . ILE A 1 102 ? -16.378 -12.993 27.102 1.00 90.38 102 ILE A CA 1
ATOM 756 C C . ILE A 1 102 ? -16.220 -12.895 28.623 1.00 90.38 102 ILE A C 1
ATOM 758 O O . ILE A 1 102 ? -17.000 -12.204 29.276 1.00 90.38 102 ILE A O 1
ATOM 762 N N . ALA A 1 103 ? -15.200 -13.539 29.198 1.00 90.25 103 ALA A N 1
ATOM 763 C CA . ALA A 1 103 ? -14.942 -13.482 30.636 1.00 90.25 103 ALA A CA 1
ATOM 764 C C . ALA A 1 103 ? -14.684 -12.044 31.123 1.00 90.25 103 ALA A C 1
ATOM 766 O O . ALA A 1 103 ? -15.212 -11.635 32.158 1.00 90.25 103 ALA A O 1
ATOM 767 N N . TYR A 1 104 ? -13.917 -11.262 30.359 1.00 88.50 104 TYR A N 1
ATOM 768 C CA . TYR A 1 104 ? -13.670 -9.851 30.647 1.00 88.50 104 TYR A CA 1
ATOM 769 C C . TYR A 1 104 ? -14.957 -9.014 30.573 1.00 88.50 104 TYR A C 1
ATOM 771 O O . TYR A 1 104 ? -15.259 -8.275 31.508 1.00 88.50 104 TYR A O 1
ATOM 779 N N . ALA A 1 105 ? -15.766 -9.190 29.523 1.00 87.00 105 ALA A N 1
ATOM 780 C CA . ALA A 1 105 ? -17.038 -8.485 29.367 1.00 87.00 105 ALA A CA 1
ATOM 781 C C . ALA A 1 105 ? -18.024 -8.793 30.509 1.00 87.00 105 ALA A C 1
ATOM 783 O O . ALA A 1 105 ? -18.680 -7.890 31.025 1.00 87.00 105 ALA A O 1
ATOM 784 N N . LEU A 1 106 ? -18.099 -10.054 30.947 1.00 91.88 106 LEU A N 1
ATOM 785 C CA . LEU A 1 106 ? -18.922 -10.461 32.089 1.00 91.88 106 LEU A CA 1
ATOM 786 C C . LEU A 1 106 ? -18.439 -9.841 33.409 1.00 91.88 106 LEU A C 1
ATOM 788 O O . LEU A 1 106 ? -19.264 -9.470 34.247 1.00 91.88 106 LEU A O 1
ATOM 792 N N . LYS A 1 107 ? -17.120 -9.714 33.604 1.00 89.44 107 LYS A N 1
ATOM 793 C CA . LYS A 1 107 ? -16.545 -9.050 34.781 1.00 89.44 107 LYS A CA 1
ATOM 794 C C . LYS A 1 107 ? -16.925 -7.566 34.821 1.00 89.44 107 LYS A C 1
ATOM 796 O O . LYS A 1 107 ? -17.452 -7.116 35.835 1.00 89.44 107 LYS A O 1
ATOM 801 N N . GLU A 1 108 ? -16.718 -6.846 33.720 1.00 83.38 108 GLU A N 1
ATOM 802 C CA . GLU A 1 108 ? -17.073 -5.424 33.590 1.00 83.38 108 GLU A CA 1
ATOM 803 C C . GLU A 1 108 ? -18.577 -5.192 33.792 1.00 83.38 108 GLU A C 1
ATOM 805 O O . GLU A 1 108 ? -18.981 -4.319 34.558 1.00 83.38 108 GLU A O 1
ATOM 810 N N . ALA A 1 109 ? -19.431 -6.035 33.199 1.00 81.69 109 ALA A N 1
ATOM 811 C CA . ALA A 1 109 ? -20.880 -5.950 33.389 1.00 81.69 109 ALA A CA 1
ATOM 812 C C . ALA A 1 109 ? -21.295 -6.113 34.865 1.00 81.69 109 ALA A C 1
ATOM 814 O O . ALA A 1 109 ? -22.231 -5.461 35.333 1.00 81.69 109 ALA A O 1
ATOM 815 N N . LYS A 1 110 ? -20.591 -6.965 35.621 1.00 82.38 110 LYS A N 1
ATOM 816 C CA . LYS A 1 110 ? -20.852 -7.188 37.049 1.00 82.38 110 LYS A CA 1
ATOM 817 C C . LYS A 1 110 ? -20.371 -6.028 37.928 1.00 82.3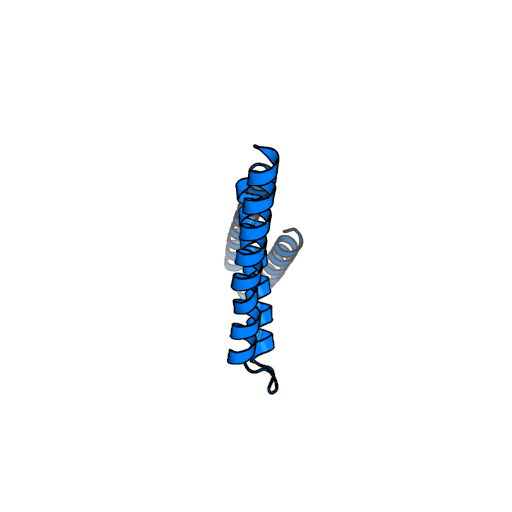8 110 LYS A C 1
ATOM 819 O O . LYS A 1 110 ? -21.040 -5.709 38.909 1.00 82.38 110 LYS A O 1
ATOM 824 N N . GLU A 1 111 ? -19.236 -5.410 37.604 1.00 74.56 111 GLU A N 1
ATOM 825 C CA . GLU A 1 111 ? -18.721 -4.228 38.315 1.00 74.56 111 GLU A CA 1
ATOM 826 C C . GLU A 1 111 ? -19.566 -2.979 38.027 1.00 74.56 111 GLU A C 1
ATOM 828 O O . GLU A 1 111 ? -19.902 -2.248 38.957 1.00 74.56 111 GLU A O 1
ATOM 833 N N . GLY A 1 112 ? -20.025 -2.794 36.786 1.00 70.56 112 GLY A N 1
ATOM 834 C CA . GLY A 1 112 ? -20.970 -1.733 36.429 1.00 70.56 112 GLY A CA 1
ATOM 835 C C . GLY A 1 112 ? -22.292 -1.817 37.200 1.00 70.56 112 GLY A C 1
ATOM 836 O O . GLY A 1 112 ? -22.805 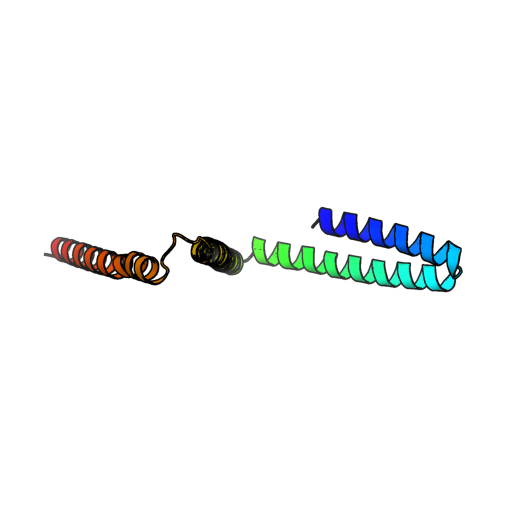-0.797 37.644 1.00 70.56 112 GLY A O 1
ATOM 837 N N . ASN 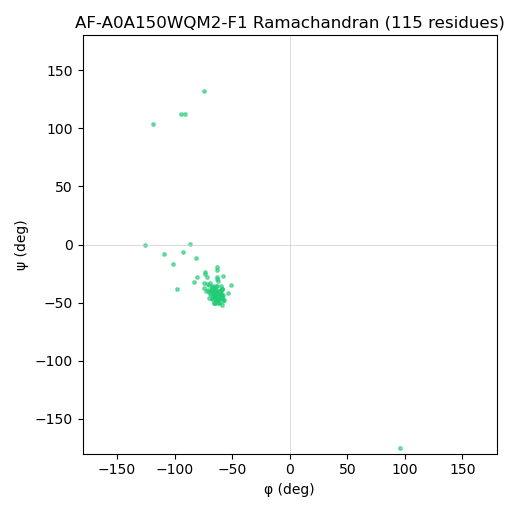A 1 113 ? -22.807 -3.028 37.442 1.00 61.03 113 ASN A N 1
ATOM 838 C CA . ASN A 1 113 ? -24.049 -3.237 38.197 1.00 61.03 113 ASN A CA 1
ATOM 839 C C . ASN A 1 113 ? -23.885 -2.990 39.715 1.00 61.03 113 ASN A C 1
ATOM 841 O O . ASN A 1 113 ? -24.838 -2.628 40.393 1.00 61.03 113 ASN A O 1
ATOM 845 N N . LYS A 1 114 ? -22.668 -3.134 40.263 1.00 59.34 114 LYS A N 1
ATOM 846 C CA . LYS A 1 114 ? -22.377 -2.825 41.677 1.00 59.34 114 LYS A CA 1
ATOM 847 C C . LYS A 1 114 ? -22.324 -1.329 41.990 1.00 59.34 114 LYS A C 1
ATOM 849 O O . LYS A 1 114 ? -22.514 -0.973 43.141 1.00 59.34 114 LYS A O 1
ATOM 854 N N . ASN A 1 115 ? -22.060 -0.475 41.004 1.00 57.09 115 ASN A N 1
ATOM 855 C CA . ASN A 1 115 ? -21.983 0.978 41.201 1.00 57.09 115 ASN A CA 1
ATOM 856 C C . ASN A 1 115 ? -23.352 1.682 41.098 1.00 57.09 115 ASN A C 1
ATOM 858 O O . ASN A 1 115 ? -23.415 2.905 41.192 1.00 57.09 115 ASN A O 1
ATOM 862 N N . VAL A 1 116 ? -24.432 0.926 40.863 1.00 55.03 116 VAL A N 1
ATOM 863 C CA . VAL A 1 116 ? -25.806 1.437 40.681 1.00 55.03 116 VAL A CA 1
ATOM 864 C C . VAL A 1 116 ? -26.717 1.084 41.873 1.00 55.03 116 VAL A C 1
ATOM 866 O O . VAL A 1 116 ? -27.831 1.598 41.949 1.00 55.03 116 VAL A O 1
ATOM 869 N N . ILE A 1 117 ? -26.253 0.248 42.815 1.00 45.94 117 ILE A N 1
ATOM 870 C CA . ILE A 1 117 ? -26.988 -0.172 44.025 1.00 45.94 117 ILE A CA 1
ATOM 871 C C . ILE A 1 117 ? -26.331 0.423 45.267 1.00 45.94 117 ILE A C 1
ATOM 873 O O . ILE A 1 117 ? -25.092 0.291 45.381 1.00 45.94 117 ILE A O 1
#

Solvent-accessible surface area (backbone atoms only — not comparable to full-atom values): 6415 Å² total; per-residue (Å²): 107,69,67,59,52,52,50,50,52,50,52,37,52,53,51,27,53,53,34,36,76,74,71,36,66,67,60,12,51,54,49,41,53,53,46,50,50,51,53,48,52,53,50,51,49,50,54,52,50,54,48,46,51,72,73,31,71,64,53,39,50,52,48,52,53,52,50,52,53,51,54,51,51,54,50,52,58,56,48,59,69,38,93,87,46,59,63,67,63,51,52,52,59,58,52,48,52,57,56,53,51,52,55,50,52,54,49,51,55,52,56,60,57,57,78,76,106

pLDDT: mean 82.23, std 9.47, range [45.94, 94.12]

Sequence (117 aa):
MNFVLSVQILITALGSILLGSLLGVQPSASFAVGSLGIALSFSMMAIGYGLIFKKKMIALAVGIIVFKYAILGIIIFTLVKLSWFEPLWFALGVASLILSAIAYALKEAKEGNKNVI